Protein AF-A0A1Q9BQ31-F1 (afdb_monomer_lite)

Radius of gyration: 20.77 Å; chains: 1; bounding box: 35×47×61 Å

Organism: Symbiodinium microadriaticum (NCBI:txid2951)

Sequence (133 aa):
MLRYFNQKKRRGPAASDSLRAIWDSEGGCEKVRKLLKDHGTFKDVEVSLKKKTIDSETNALAGEYVNEATLINIHGWDEDMIKFSKERARAAGMLRKSEEHGKDEWRAILSESFLKKNEKIQEKEQQASEVLE

Structure (mmCIF, N/CA/C/O backbone):
data_AF-A0A1Q9BQ31-F1
#
_entry.id   AF-A0A1Q9BQ31-F1
#
loop_
_atom_site.group_PDB
_atom_site.id
_atom_site.type_symbol
_atom_site.label_atom_id
_atom_site.label_alt_id
_atom_site.label_comp_id
_atom_site.label_asym_id
_atom_site.label_entity_id
_atom_site.label_seq_id
_atom_site.pdbx_PDB_ins_code
_atom_site.Cartn_x
_atom_site.Cartn_y
_atom_site.Cartn_z
_atom_site.occupancy
_atom_site.B_iso_or_equiv
_atom_site.auth_seq_id
_atom_site.auth_comp_id
_atom_site.auth_asym_id
_atom_site.auth_atom_id
_atom_site.pdbx_PDB_model_num
ATOM 1 N N . MET A 1 1 ? -17.145 2.507 34.349 1.00 37.88 1 MET A N 1
ATOM 2 C CA . MET A 1 1 ? -16.033 1.900 35.118 1.00 37.88 1 MET A CA 1
ATOM 3 C C . MET A 1 1 ? -15.085 1.222 34.127 1.00 37.88 1 MET A C 1
ATOM 5 O O . MET A 1 1 ? -15.498 0.279 33.461 1.00 37.88 1 MET A O 1
ATOM 9 N N . LEU A 1 2 ? -13.880 1.775 33.932 1.00 39.16 2 LEU A N 1
ATOM 10 C CA . LEU A 1 2 ? -12.903 1.323 32.932 1.00 39.16 2 LEU A CA 1
ATOM 11 C C . LEU A 1 2 ? -12.443 -0.119 33.215 1.00 39.16 2 LEU A C 1
ATOM 13 O O . LEU A 1 2 ? -11.611 -0.343 34.089 1.00 39.16 2 LEU A O 1
ATOM 17 N N . ARG A 1 3 ? -12.925 -1.096 32.437 1.00 46.53 3 ARG A N 1
ATOM 18 C CA . ARG A 1 3 ? -12.458 -2.499 32.495 1.00 46.53 3 ARG A CA 1
ATOM 19 C C . ARG A 1 3 ? -11.006 -2.703 32.031 1.00 46.53 3 ARG A C 1
ATOM 21 O O . ARG A 1 3 ? -10.482 -3.800 32.175 1.00 46.53 3 ARG A O 1
ATOM 28 N N . TYR A 1 4 ? -10.352 -1.673 31.493 1.00 47.84 4 TYR A N 1
ATOM 29 C CA . TYR A 1 4 ? -9.116 -1.834 30.717 1.00 47.84 4 TYR A CA 1
ATOM 30 C C . TYR A 1 4 ? -7.840 -1.322 31.392 1.00 47.84 4 TYR A C 1
ATOM 32 O O . TYR A 1 4 ? -6.753 -1.598 30.897 1.00 47.84 4 TYR A O 1
ATOM 40 N N . PHE A 1 5 ? -7.942 -0.644 32.539 1.00 43.34 5 PHE A N 1
ATOM 41 C CA . PHE A 1 5 ? -6.779 -0.188 33.302 1.00 43.34 5 PHE A CA 1
ATOM 42 C C . PHE A 1 5 ? -6.835 -0.733 34.725 1.00 43.34 5 PHE A C 1
ATOM 44 O O . PHE A 1 5 ? -7.331 -0.094 35.648 1.00 43.34 5 PHE A O 1
ATOM 51 N N . ASN A 1 6 ? -6.309 -1.940 34.915 1.00 42.75 6 ASN A N 1
ATOM 52 C CA . ASN A 1 6 ? -6.057 -2.454 36.253 1.00 42.75 6 ASN A CA 1
ATOM 53 C C . ASN A 1 6 ? -4.655 -1.994 36.682 1.00 42.75 6 ASN A C 1
ATOM 55 O O . ASN A 1 6 ? -3.676 -2.716 36.517 1.00 42.75 6 ASN A O 1
ATOM 59 N N . GLN A 1 7 ? -4.562 -0.766 37.207 1.00 46.34 7 GLN A N 1
ATOM 60 C CA . GLN A 1 7 ? -3.306 -0.118 37.630 1.00 46.34 7 GLN A CA 1
ATOM 61 C C . GLN A 1 7 ? -2.487 -0.939 38.650 1.00 46.34 7 GLN A C 1
ATOM 63 O O . GLN A 1 7 ? -1.307 -0.674 38.852 1.00 46.34 7 GLN A O 1
ATOM 68 N N . LYS A 1 8 ? -3.085 -1.961 39.281 1.00 43.41 8 LYS A N 1
ATOM 69 C CA . LYS A 1 8 ? -2.440 -2.809 40.295 1.00 43.41 8 LYS A CA 1
ATOM 70 C C . LYS A 1 8 ? -1.618 -3.976 39.741 1.00 43.41 8 LYS A C 1
ATOM 72 O O . LYS A 1 8 ? -0.995 -4.690 40.521 1.00 43.41 8 LYS A O 1
ATOM 77 N N . LYS A 1 9 ? -1.589 -4.209 38.427 1.00 42.28 9 LYS A N 1
ATOM 78 C CA . LYS A 1 9 ? -0.746 -5.255 37.830 1.00 42.28 9 LYS A CA 1
ATOM 79 C C . LYS A 1 9 ? 0.144 -4.617 36.771 1.00 42.28 9 LYS A C 1
ATOM 81 O O . LYS A 1 9 ? -0.358 -3.943 35.883 1.00 42.28 9 LYS A O 1
ATOM 86 N N . ARG A 1 10 ? 1.455 -4.888 36.823 1.00 44.38 10 ARG A N 1
ATOM 87 C CA . ARG A 1 10 ? 2.437 -4.660 35.738 1.00 44.38 10 ARG A CA 1
ATOM 88 C C . ARG A 1 10 ? 2.129 -5.522 34.497 1.00 44.38 10 ARG A C 1
ATOM 90 O O . ARG A 1 10 ? 2.996 -6.185 33.946 1.00 44.38 10 ARG A O 1
ATOM 97 N N . ARG A 1 11 ? 0.861 -5.632 34.126 1.00 46.75 11 ARG A N 1
ATOM 98 C CA . ARG A 1 11 ? 0.369 -6.388 32.986 1.00 46.75 11 ARG A CA 1
ATOM 99 C C . ARG A 1 11 ? -0.389 -5.360 32.169 1.00 46.75 11 ARG A C 1
ATOM 101 O O . ARG A 1 11 ? -1.318 -4.758 32.699 1.00 46.75 11 ARG A O 1
ATOM 108 N N . GLY A 1 12 ? 0.093 -5.108 30.952 1.00 49.38 12 GLY A N 1
ATOM 109 C CA . GLY A 1 12 ? -0.449 -4.111 30.028 1.00 49.38 12 GLY A CA 1
ATOM 110 C C . GLY A 1 12 ? -1.964 -4.238 29.814 1.00 49.38 12 GLY A C 1
ATOM 111 O O . GLY A 1 12 ? -2.573 -5.189 30.320 1.00 49.38 12 GLY A O 1
ATOM 112 N N . PRO A 1 13 ? -2.576 -3.289 29.084 1.00 52.00 13 PRO A N 1
ATOM 113 C CA . PRO A 1 13 ? -4.026 -3.221 28.910 1.00 52.00 13 PRO A CA 1
ATOM 114 C C . PRO A 1 13 ? -4.606 -4.585 28.519 1.00 52.00 13 PRO A C 1
ATOM 116 O O . PRO A 1 13 ? -3.946 -5.378 27.845 1.00 52.00 13 PRO A O 1
ATOM 119 N N . ALA A 1 14 ? -5.831 -4.872 28.972 1.00 54.50 14 ALA A N 1
ATOM 120 C CA . ALA A 1 14 ? -6.581 -6.065 28.575 1.00 54.50 14 ALA A CA 1
ATOM 121 C C . ALA A 1 14 ? -6.977 -5.941 27.095 1.00 54.50 14 ALA A C 1
ATOM 123 O O . ALA A 1 14 ? -8.115 -5.619 26.768 1.00 54.50 14 ALA A O 1
ATOM 124 N N . ALA A 1 15 ? -5.993 -6.095 26.222 1.00 58.69 15 ALA A N 1
ATOM 125 C CA . ALA A 1 15 ? -6.079 -5.906 24.791 1.00 58.69 15 ALA A CA 1
ATOM 126 C C . ALA A 1 15 ? -5.742 -7.216 24.077 1.00 58.69 15 ALA A C 1
ATOM 128 O O . ALA A 1 15 ? -5.074 -8.084 24.644 1.00 58.69 15 ALA A O 1
ATOM 129 N N . SER A 1 16 ? -6.223 -7.344 22.844 1.00 63.53 16 SER A N 1
ATOM 130 C CA . SER A 1 16 ? -5.889 -8.438 21.931 1.00 63.53 16 SER A CA 1
ATOM 131 C C . SER A 1 16 ? -4.377 -8.622 21.767 1.00 63.53 16 SER A C 1
ATOM 133 O O . SER A 1 16 ? -3.602 -7.665 21.862 1.00 63.53 16 SER A O 1
ATOM 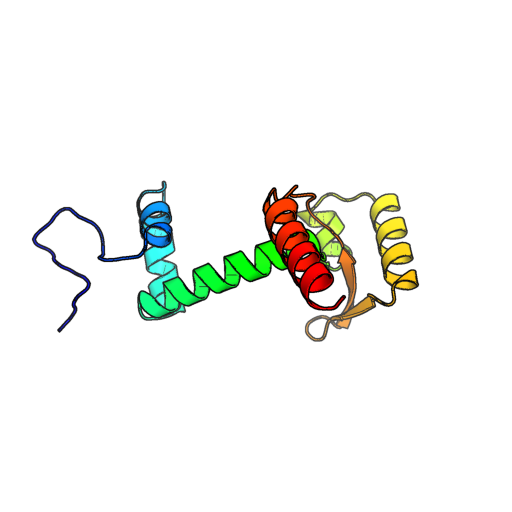135 N N . ASP A 1 17 ? -3.960 -9.854 21.460 1.00 66.81 17 ASP A N 1
ATOM 136 C CA . ASP A 1 17 ? -2.548 -10.223 21.291 1.00 66.81 17 ASP A CA 1
ATOM 137 C C . ASP A 1 17 ? -1.827 -9.340 20.259 1.00 66.81 17 ASP A C 1
ATOM 139 O O . ASP A 1 17 ? -0.667 -8.985 20.447 1.00 66.81 17 ASP A O 1
ATOM 143 N N . SER A 1 18 ? -2.538 -8.882 19.225 1.00 67.00 18 SER A N 1
ATOM 144 C CA . SER A 1 18 ? -2.034 -7.940 18.220 1.00 67.00 18 SER A CA 1
ATOM 145 C C . SER A 1 18 ? -1.684 -6.562 18.790 1.00 67.00 18 SER A C 1
ATOM 147 O O . SER A 1 18 ? -0.651 -5.994 18.445 1.00 67.00 18 SER A O 1
ATOM 149 N N . LEU A 1 19 ? -2.516 -6.007 19.676 1.00 67.94 19 LEU A N 1
ATOM 150 C CA . LEU A 1 19 ? -2.255 -4.692 20.269 1.00 67.94 19 LEU A CA 1
ATOM 151 C C . LEU A 1 19 ? -1.181 -4.780 21.357 1.00 67.94 19 LEU A C 1
ATOM 153 O O . LEU A 1 19 ? -0.411 -3.839 21.546 1.00 67.94 19 LEU A O 1
ATOM 157 N N . ARG A 1 20 ? -1.097 -5.930 22.034 1.00 70.25 20 ARG A N 1
ATOM 158 C CA . ARG A 1 20 ? -0.023 -6.235 22.978 1.00 70.25 20 ARG A CA 1
ATOM 159 C C . ARG A 1 20 ? 1.326 -6.387 22.272 1.00 70.25 20 ARG A C 1
ATOM 161 O O . ARG A 1 20 ? 2.284 -5.772 22.715 1.00 70.25 20 ARG A O 1
ATOM 168 N N . ALA A 1 21 ? 1.380 -7.083 21.136 1.00 71.94 21 ALA A N 1
ATOM 169 C CA . ALA A 1 21 ? 2.593 -7.178 20.321 1.00 71.94 21 ALA A CA 1
ATOM 170 C C . ALA A 1 21 ? 3.107 -5.796 19.882 1.00 71.94 21 ALA A C 1
ATOM 172 O O . ALA A 1 21 ? 4.306 -5.533 19.924 1.00 71.94 21 ALA A O 1
ATOM 173 N N . ILE A 1 22 ? 2.198 -4.882 19.521 1.00 72.75 22 ILE A N 1
ATOM 174 C CA . ILE A 1 22 ? 2.573 -3.498 19.212 1.00 72.75 22 ILE A CA 1
ATOM 175 C C . ILE A 1 22 ? 3.049 -2.783 20.475 1.00 72.75 22 ILE A C 1
ATOM 177 O O . ILE A 1 22 ? 4.067 -2.109 20.417 1.00 72.75 22 ILE A O 1
ATOM 181 N N . TRP A 1 23 ? 2.358 -2.920 21.608 1.00 72.25 23 TRP A N 1
ATOM 182 C CA . TRP A 1 23 ? 2.730 -2.266 22.867 1.00 72.25 23 TRP A CA 1
ATOM 183 C C . TRP A 1 23 ? 4.123 -2.668 23.364 1.00 72.25 23 TRP A C 1
ATOM 185 O O . TRP A 1 23 ? 4.875 -1.802 23.813 1.00 72.25 23 TRP A O 1
ATOM 195 N N . ASP A 1 24 ? 4.446 -3.957 23.258 1.00 71.19 24 ASP A N 1
ATOM 196 C CA . ASP A 1 24 ? 5.711 -4.547 23.703 1.00 71.19 24 ASP A CA 1
ATOM 197 C C . ASP A 1 24 ? 6.874 -4.279 22.726 1.00 71.19 24 ASP A C 1
ATOM 199 O O . ASP A 1 24 ? 8.030 -4.534 23.062 1.00 71.19 24 ASP A O 1
ATOM 203 N N . SER A 1 25 ? 6.596 -3.738 21.532 1.00 77.38 25 SER A N 1
ATOM 204 C CA . SER A 1 25 ? 7.629 -3.322 20.577 1.00 77.38 25 SER A CA 1
ATOM 205 C C . SER A 1 25 ? 8.326 -2.021 20.994 1.00 77.38 25 SER A C 1
ATOM 207 O O . SER A 1 25 ? 7.775 -1.193 21.727 1.00 77.38 25 SER A O 1
ATOM 209 N N . GLU A 1 26 ? 9.541 -1.800 20.495 1.00 70.12 26 GLU A N 1
ATOM 210 C CA . GLU A 1 26 ? 10.293 -0.572 20.754 1.00 70.12 26 GLU A CA 1
ATOM 211 C C . GLU A 1 26 ? 9.555 0.658 20.178 1.00 70.12 26 GLU A C 1
ATOM 213 O O . GLU A 1 26 ? 9.171 0.699 19.006 1.00 70.12 26 GLU A O 1
ATOM 218 N N . GLY A 1 27 ? 9.252 1.645 21.031 1.00 74.56 27 GLY A N 1
ATOM 219 C CA . GLY A 1 27 ? 8.387 2.790 20.686 1.00 74.56 27 GLY A CA 1
ATOM 220 C C . GLY A 1 27 ? 6.887 2.455 20.558 1.00 74.56 27 GLY A C 1
ATOM 221 O O . GLY A 1 27 ? 6.064 3.315 20.231 1.00 74.56 27 GLY A O 1
ATOM 222 N N . GLY A 1 28 ? 6.502 1.213 20.846 1.00 73.62 28 GLY A N 1
ATOM 223 C CA . GLY A 1 28 ? 5.149 0.677 20.735 1.00 73.62 28 GLY A CA 1
ATOM 224 C C . GLY A 1 28 ? 4.103 1.382 21.592 1.00 73.62 28 GLY A C 1
ATOM 225 O O . GLY A 1 28 ? 3.012 1.718 21.127 1.00 73.62 28 GLY A O 1
ATOM 226 N N . CYS A 1 29 ? 4.463 1.684 22.840 1.00 71.31 29 CYS A N 1
ATOM 227 C CA . CYS A 1 29 ? 3.609 2.404 23.787 1.00 71.31 29 CYS A CA 1
ATOM 228 C C . CYS A 1 29 ? 3.162 3.777 23.254 1.00 71.31 29 CYS A C 1
ATOM 230 O O . CYS A 1 29 ? 2.027 4.205 23.473 1.00 71.31 29 CYS A O 1
ATOM 232 N N . GLU A 1 30 ? 4.048 4.477 22.547 1.00 74.69 30 GLU A N 1
ATOM 233 C CA . GLU A 1 30 ? 3.789 5.816 22.020 1.00 74.69 30 GLU A CA 1
ATOM 234 C C . GLU A 1 30 ? 2.912 5.764 20.765 1.00 74.69 30 GLU A C 1
ATOM 236 O O . GLU A 1 30 ? 1.963 6.540 20.635 1.00 74.69 30 GLU A O 1
ATOM 241 N N . LYS A 1 31 ? 3.129 4.751 19.914 1.00 73.38 31 LYS A N 1
ATOM 242 C CA . LYS A 1 31 ? 2.245 4.430 18.783 1.00 73.38 31 LYS A CA 1
ATOM 243 C C . LYS A 1 31 ? 0.824 4.108 19.247 1.00 73.38 31 LYS A C 1
ATOM 245 O O . LYS A 1 31 ? -0.130 4.659 18.703 1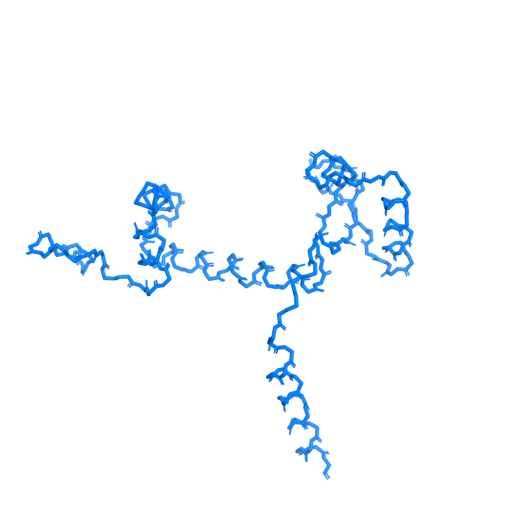.00 73.38 31 LYS A O 1
ATOM 250 N N . VAL A 1 32 ? 0.665 3.281 20.283 1.00 73.00 32 VAL A N 1
ATOM 251 C CA . VAL A 1 32 ? -0.661 2.950 20.838 1.00 73.00 32 VAL A CA 1
ATOM 252 C C . VAL A 1 32 ? -1.326 4.182 21.453 1.00 73.00 32 VAL A C 1
ATOM 254 O O . VAL A 1 32 ? -2.515 4.400 21.241 1.00 73.00 32 VAL A O 1
ATOM 257 N N . ARG A 1 33 ? -0.575 5.041 22.156 1.00 73.38 33 ARG A N 1
ATOM 258 C CA . ARG A 1 33 ? -1.109 6.316 22.669 1.00 73.38 33 ARG A CA 1
ATOM 259 C C . ARG A 1 33 ? -1.598 7.237 21.555 1.00 73.38 33 ARG A C 1
ATOM 261 O O . ARG A 1 33 ? -2.640 7.861 21.727 1.00 73.38 33 ARG A O 1
ATOM 268 N N . LYS A 1 34 ? -0.870 7.330 20.441 1.00 76.69 34 LYS A N 1
ATOM 269 C CA . LYS A 1 34 ? -1.292 8.122 19.280 1.00 76.69 34 LYS A CA 1
ATOM 270 C C . LYS A 1 34 ? -2.571 7.551 18.663 1.00 76.69 34 LYS A C 1
ATOM 272 O O . LYS A 1 34 ? -3.543 8.275 18.515 1.00 76.69 34 LYS A O 1
ATOM 277 N N . LEU A 1 35 ? -2.621 6.237 18.447 1.00 71.50 35 LEU A N 1
ATOM 278 C CA . LEU A 1 35 ? -3.811 5.562 17.918 1.00 71.50 35 LEU A CA 1
ATOM 279 C C . LEU A 1 35 ? -5.049 5.738 18.809 1.00 71.50 35 LEU A C 1
ATOM 281 O O . LEU A 1 35 ? -6.147 5.906 18.293 1.00 71.50 35 LEU A O 1
ATOM 285 N N . LEU A 1 36 ? -4.888 5.736 20.134 1.00 74.25 36 LEU A N 1
ATOM 286 C CA . LEU A 1 36 ? -5.988 6.005 21.068 1.00 74.25 36 LEU A CA 1
ATOM 287 C C . LEU A 1 36 ? -6.465 7.461 21.018 1.00 74.25 36 LEU A C 1
ATOM 289 O O . LEU A 1 36 ? -7.647 7.717 21.217 1.00 74.25 36 LEU A O 1
ATOM 293 N N . LYS A 1 37 ? -5.570 8.420 20.750 1.00 75.25 37 LYS A N 1
ATOM 294 C CA . LYS A 1 37 ? -5.971 9.817 20.528 1.00 75.25 37 LYS A CA 1
ATOM 295 C C . LYS A 1 37 ? -6.759 9.967 19.228 1.00 75.25 37 LYS A C 1
ATOM 297 O O . LYS A 1 37 ? -7.765 10.665 19.225 1.00 75.25 37 LYS A O 1
ATOM 302 N N . ASP A 1 38 ? -6.319 9.291 18.170 1.00 73.50 38 ASP A N 1
ATOM 303 C CA . ASP A 1 38 ? -6.892 9.433 16.829 1.00 73.50 38 ASP A CA 1
ATOM 304 C C . ASP A 1 38 ? -8.219 8.666 16.671 1.00 73.50 38 ASP A C 1
ATOM 306 O O . ASP A 1 38 ? -9.131 9.131 15.993 1.00 73.50 38 ASP A O 1
ATOM 310 N N . HIS A 1 39 ? -8.345 7.495 17.305 1.00 69.75 39 HIS A N 1
ATOM 311 C CA . HIS A 1 39 ? -9.475 6.579 17.100 1.00 69.75 39 HIS A CA 1
ATOM 312 C C . HIS A 1 39 ? -10.331 6.334 18.351 1.00 69.75 39 HIS A C 1
ATOM 314 O O . HIS A 1 39 ? -11.336 5.635 18.270 1.00 69.75 39 HIS A O 1
ATOM 320 N N . GLY A 1 40 ? -9.980 6.910 19.503 1.00 73.69 40 GLY A N 1
ATOM 321 C CA . GLY A 1 40 ? -10.788 6.823 20.718 1.00 73.69 40 GLY A CA 1
ATOM 322 C C . GLY A 1 40 ? -10.512 5.567 21.545 1.00 73.69 40 GLY A C 1
ATOM 323 O O . GLY A 1 40 ? -9.481 5.459 22.212 1.00 73.69 40 GLY A O 1
ATOM 324 N N . THR A 1 41 ? -11.467 4.635 21.613 1.00 75.94 41 THR A N 1
ATOM 325 C CA . THR A 1 41 ? -11.361 3.510 22.554 1.00 75.94 41 THR A CA 1
ATOM 326 C C . THR A 1 41 ? -10.434 2.408 22.036 1.00 75.94 41 THR A C 1
ATOM 328 O O . THR A 1 41 ? -10.213 2.257 20.838 1.00 75.94 41 THR A O 1
ATOM 331 N N . PHE A 1 42 ? -9.914 1.565 22.935 1.00 69.25 42 PHE A N 1
ATOM 332 C CA . PHE A 1 42 ? -9.093 0.408 22.545 1.00 69.25 42 PHE A CA 1
ATOM 333 C C . PHE A 1 42 ? -9.801 -0.518 21.546 1.00 69.25 42 PHE A C 1
ATOM 335 O O . PHE A 1 42 ? -9.150 -1.065 20.663 1.00 69.25 42 PHE A O 1
ATOM 342 N N . LYS A 1 43 ? -11.130 -0.655 21.646 1.00 70.75 43 LYS A N 1
ATOM 343 C CA . LYS A 1 43 ? -11.927 -1.442 20.698 1.00 70.75 43 LYS A CA 1
ATOM 344 C C . LYS A 1 43 ? -11.862 -0.848 19.288 1.00 70.75 43 LYS A C 1
ATOM 346 O O . LYS A 1 43 ? -11.739 -1.589 18.318 1.00 70.75 43 LYS A O 1
ATOM 351 N N . ASP A 1 44 ? -11.898 0.474 19.180 1.00 70.25 44 ASP A N 1
ATOM 352 C CA . ASP A 1 44 ? -11.838 1.184 17.900 1.00 70.25 44 ASP A CA 1
ATOM 353 C C . ASP A 1 44 ? -10.442 1.093 17.279 1.00 70.25 44 ASP A C 1
ATOM 355 O O . ASP A 1 44 ? -10.303 0.894 16.070 1.00 70.25 44 ASP A O 1
ATOM 359 N N . VAL A 1 45 ? -9.399 1.141 18.113 1.00 73.00 45 VAL A N 1
ATOM 360 C CA . VAL A 1 45 ? -8.020 0.890 17.679 1.00 73.00 45 VAL A CA 1
ATOM 361 C C . VAL A 1 45 ? -7.862 -0.541 17.166 1.00 73.00 45 VAL A C 1
ATOM 363 O O . VAL A 1 45 ? -7.271 -0.742 16.110 1.00 73.00 45 VAL A O 1
ATOM 366 N N . GLU A 1 46 ? -8.423 -1.540 17.850 1.00 73.94 46 GLU A N 1
ATOM 367 C CA . GLU A 1 46 ? -8.381 -2.936 17.393 1.00 73.94 46 GLU A CA 1
ATOM 368 C C . GLU A 1 46 ? -9.112 -3.145 16.067 1.00 73.94 46 GLU A C 1
ATOM 370 O O . GLU A 1 46 ? -8.597 -3.828 15.181 1.00 73.94 46 GLU A O 1
ATOM 375 N N . VAL A 1 47 ? -10.294 -2.545 15.900 1.00 74.31 47 VAL A N 1
ATOM 376 C CA . VAL A 1 47 ? -11.026 -2.582 14.626 1.00 74.31 47 VAL A CA 1
ATOM 377 C C . VAL A 1 47 ? -10.210 -1.909 13.524 1.00 74.31 47 VAL A C 1
ATOM 379 O O . VAL A 1 47 ? -10.109 -2.450 12.426 1.00 74.31 47 VAL A O 1
ATOM 382 N N . SER A 1 48 ? -9.587 -0.769 13.817 1.00 70.94 48 SER A N 1
ATOM 383 C CA . SER A 1 48 ? -8.764 -0.031 12.853 1.00 70.94 48 SER A CA 1
ATOM 384 C C . SER A 1 48 ? -7.506 -0.801 12.458 1.00 70.94 48 SER A C 1
ATOM 386 O O . SER A 1 48 ? -7.153 -0.831 11.283 1.00 70.94 48 SER A O 1
ATOM 388 N N . LEU A 1 49 ? -6.851 -1.470 13.410 1.00 73.75 49 LEU A N 1
ATOM 389 C CA . LEU A 1 49 ? -5.710 -2.342 13.135 1.00 73.75 49 LEU A CA 1
ATOM 390 C C . LEU A 1 49 ? -6.122 -3.527 12.264 1.00 73.75 49 LEU A C 1
ATOM 392 O O . LEU A 1 49 ? -5.473 -3.777 11.257 1.00 73.75 49 LEU A O 1
ATOM 396 N N . LYS A 1 50 ? -7.231 -4.202 12.594 1.00 74.62 50 LYS A N 1
ATOM 397 C CA . LYS A 1 50 ? -7.754 -5.309 11.781 1.00 74.62 50 LYS A CA 1
ATOM 398 C C . LYS A 1 50 ? -8.083 -4.873 10.358 1.00 74.62 50 LYS A C 1
ATOM 400 O O . LYS A 1 50 ? -7.715 -5.579 9.427 1.00 74.62 50 LYS A O 1
ATOM 405 N N . LYS A 1 51 ? -8.738 -3.718 10.191 1.00 75.88 51 LYS A N 1
ATOM 406 C CA . LYS A 1 51 ? -9.014 -3.140 8.869 1.00 75.88 51 LYS A CA 1
ATOM 407 C C . LYS A 1 51 ? -7.722 -2.894 8.101 1.00 75.88 51 LYS A C 1
ATOM 409 O O . LYS A 1 51 ? -7.573 -3.442 7.025 1.00 75.88 51 LYS A O 1
ATOM 414 N N . LYS A 1 52 ? -6.743 -2.209 8.702 1.00 71.75 52 LYS A N 1
ATOM 415 C CA . LYS A 1 52 ? -5.435 -1.976 8.069 1.00 71.75 52 LYS A CA 1
ATOM 416 C C . LYS A 1 52 ? -4.727 -3.267 7.663 1.00 71.75 52 LYS A C 1
ATOM 418 O O . LYS A 1 52 ? -4.104 -3.296 6.612 1.00 71.75 52 LYS A O 1
ATOM 423 N N . THR A 1 53 ? -4.806 -4.325 8.472 1.00 72.25 53 THR A N 1
ATOM 424 C CA . THR A 1 53 ? -4.225 -5.626 8.112 1.00 72.25 53 THR A CA 1
ATOM 425 C C . THR A 1 53 ? -4.949 -6.253 6.924 1.00 72.25 53 THR A C 1
ATOM 427 O O . THR A 1 53 ? -4.287 -6.709 6.003 1.00 72.25 53 THR A O 1
ATOM 430 N N . ILE A 1 54 ? -6.286 -6.246 6.918 1.00 71.31 54 ILE A N 1
ATOM 431 C CA . ILE A 1 54 ? -7.083 -6.766 5.797 1.00 71.31 54 ILE A CA 1
ATOM 432 C C . ILE A 1 54 ? -6.803 -5.962 4.528 1.00 71.31 54 ILE A C 1
ATOM 434 O O . ILE A 1 54 ? -6.499 -6.559 3.503 1.00 71.31 54 ILE A O 1
ATOM 438 N N . ASP A 1 55 ? -6.838 -4.633 4.620 1.00 67.81 55 ASP A N 1
ATOM 439 C CA . ASP A 1 55 ? -6.591 -3.728 3.500 1.00 67.81 55 ASP A CA 1
ATOM 440 C C . ASP A 1 55 ? -5.181 -3.955 2.939 1.00 67.81 55 ASP A C 1
ATOM 442 O O . ASP A 1 55 ? -5.020 -4.120 1.735 1.00 67.81 55 ASP A O 1
ATOM 446 N N . SER A 1 56 ? -4.173 -4.081 3.811 1.00 66.12 56 SER A N 1
ATOM 447 C CA . SER A 1 56 ? -2.797 -4.411 3.426 1.00 66.12 56 SER A CA 1
ATOM 448 C C . SER A 1 56 ? -2.679 -5.785 2.759 1.00 66.12 56 SER A C 1
ATOM 450 O O . SER A 1 56 ? -1.940 -5.909 1.786 1.00 66.12 56 SER A O 1
ATOM 452 N N . GLU A 1 57 ? -3.398 -6.807 3.237 1.00 65.88 57 GLU A N 1
ATOM 453 C CA . GLU A 1 57 ? -3.432 -8.133 2.603 1.00 65.88 57 GLU A CA 1
ATOM 454 C C . GLU A 1 57 ? -4.098 -8.069 1.218 1.00 65.88 57 GLU A C 1
ATOM 456 O O . GLU A 1 57 ? -3.565 -8.602 0.245 1.00 65.88 57 GLU A O 1
ATOM 461 N N . THR A 1 58 ? -5.238 -7.382 1.095 1.00 66.00 58 THR A N 1
ATOM 462 C CA . THR A 1 58 ? -5.927 -7.217 -0.194 1.00 66.00 58 THR A CA 1
ATOM 463 C C . THR A 1 58 ? -5.118 -6.387 -1.182 1.00 66.00 58 THR A C 1
ATOM 465 O O . THR A 1 58 ? -5.083 -6.708 -2.368 1.00 66.00 58 THR A O 1
ATOM 468 N N . ASN A 1 59 ? -4.434 -5.352 -0.704 1.00 65.25 59 ASN A N 1
ATOM 469 C CA . ASN A 1 59 ? -3.577 -4.491 -1.505 1.00 65.25 59 ASN A CA 1
ATOM 470 C C . ASN A 1 59 ? -2.318 -5.217 -1.973 1.00 65.25 59 ASN A C 1
ATOM 472 O O . ASN A 1 59 ? -1.892 -5.025 -3.108 1.00 65.25 59 ASN A O 1
ATOM 476 N N . ALA A 1 60 ? -1.755 -6.098 -1.146 1.00 64.25 60 ALA A N 1
ATOM 477 C CA . ALA A 1 60 ? -0.635 -6.932 -1.556 1.00 64.25 60 ALA A CA 1
ATOM 478 C C . ALA A 1 60 ? -1.010 -7.892 -2.697 1.00 64.25 60 ALA A C 1
ATOM 480 O O . ALA A 1 60 ? -0.201 -8.123 -3.591 1.00 64.25 60 ALA A O 1
ATOM 481 N N . LEU A 1 61 ? -2.236 -8.428 -2.686 1.00 65.56 61 LEU A N 1
ATOM 482 C CA . LEU A 1 61 ? -2.708 -9.369 -3.707 1.00 65.56 61 LEU A CA 1
ATOM 483 C C . LEU A 1 61 ? -3.166 -8.674 -4.992 1.00 65.56 61 LEU A C 1
ATOM 485 O O . LEU A 1 61 ? -2.833 -9.107 -6.091 1.00 65.56 61 LEU A O 1
ATOM 489 N N . ALA A 1 62 ? -3.957 -7.612 -4.861 1.00 68.25 62 ALA A N 1
ATOM 490 C CA . ALA A 1 62 ? -4.604 -6.965 -5.997 1.00 68.25 62 ALA A CA 1
ATOM 491 C C . ALA A 1 62 ? -3.856 -5.713 -6.494 1.00 68.25 62 ALA A C 1
ATOM 493 O O . ALA A 1 62 ? -4.202 -5.174 -7.544 1.00 68.25 62 ALA A O 1
ATOM 494 N N . GLY A 1 63 ? -2.840 -5.248 -5.766 1.00 74.00 63 GLY A N 1
ATOM 495 C CA . GLY A 1 63 ? -2.119 -4.005 -6.024 1.00 74.00 63 GLY A CA 1
ATOM 496 C C . GLY A 1 63 ? -2.822 -2.769 -5.456 1.00 74.00 63 GLY A C 1
ATOM 497 O O . GLY A 1 63 ? -4.025 -2.783 -5.168 1.00 74.00 63 GLY A O 1
ATOM 498 N N . GLU A 1 64 ? -2.067 -1.681 -5.334 1.00 81.31 64 GLU A N 1
ATOM 499 C CA . GLU A 1 64 ? -2.526 -0.379 -4.843 1.00 81.31 64 GLU A CA 1
ATOM 500 C C . GLU A 1 64 ? -2.639 0.624 -5.986 1.00 81.31 64 GLU A C 1
ATOM 502 O O . GLU A 1 64 ? -1.879 0.566 -6.953 1.00 81.31 64 GLU A O 1
ATOM 507 N N . TYR A 1 65 ? -3.592 1.552 -5.879 1.00 86.00 65 TYR A N 1
ATOM 508 C CA . TYR A 1 65 ? -3.639 2.694 -6.784 1.00 86.00 65 TYR A CA 1
ATOM 509 C C . TYR A 1 65 ? -2.549 3.678 -6.401 1.00 86.00 65 TYR A C 1
ATOM 511 O O . TYR A 1 65 ? -2.584 4.279 -5.329 1.00 86.00 65 TYR A O 1
ATOM 519 N N . VAL A 1 66 ? -1.593 3.834 -7.302 1.00 87.12 66 VAL A N 1
ATOM 520 C CA . VAL A 1 66 ? -0.443 4.707 -7.120 1.00 87.12 66 VAL A CA 1
ATOM 521 C C . VAL A 1 66 ? -0.300 5.629 -8.310 1.00 87.12 66 VAL A C 1
ATOM 523 O O . VAL A 1 66 ? -0.758 5.339 -9.417 1.00 87.12 66 VAL A O 1
ATOM 526 N N . ASN A 1 67 ? 0.346 6.760 -8.062 1.00 89.44 67 ASN A N 1
ATOM 527 C CA . ASN A 1 67 ? 0.743 7.685 -9.105 1.00 89.44 67 ASN A CA 1
ATOM 528 C C . ASN A 1 67 ? 2.239 7.529 -9.412 1.00 89.44 67 ASN A C 1
ATOM 530 O O . ASN A 1 67 ? 3.010 6.943 -8.650 1.00 89.44 67 ASN A O 1
ATOM 534 N N . GLU A 1 68 ? 2.643 8.114 -10.531 1.00 88.94 68 GLU A N 1
ATOM 535 C CA . GLU A 1 68 ? 4.020 8.089 -11.020 1.00 88.94 68 GLU A CA 1
ATOM 536 C C . GLU A 1 68 ? 5.028 8.643 -10.005 1.00 88.94 68 GLU A C 1
ATOM 538 O O . GLU A 1 68 ? 6.072 8.044 -9.764 1.00 88.94 68 GLU A O 1
ATOM 543 N N . ALA A 1 69 ? 4.684 9.745 -9.333 1.00 87.31 69 ALA A N 1
ATOM 544 C CA . ALA A 1 69 ? 5.564 10.369 -8.351 1.00 87.31 69 ALA A CA 1
ATOM 545 C C . ALA A 1 69 ? 5.801 9.469 -7.130 1.00 87.31 69 ALA A C 1
ATOM 547 O O . ALA A 1 69 ? 6.903 9.460 -6.590 1.00 87.31 69 ALA A O 1
ATOM 548 N N . THR A 1 70 ? 4.795 8.711 -6.697 1.00 86.88 70 THR A N 1
ATOM 549 C CA . THR A 1 70 ? 4.911 7.732 -5.613 1.00 86.88 70 THR A CA 1
ATOM 550 C C . THR A 1 70 ? 5.842 6.594 -6.025 1.00 86.88 70 THR A C 1
ATOM 552 O O . THR A 1 70 ? 6.735 6.228 -5.265 1.00 86.88 70 THR A O 1
ATOM 555 N N . LEU A 1 71 ? 5.687 6.069 -7.242 1.00 87.56 71 LEU A N 1
ATOM 556 C CA . LEU A 1 71 ? 6.528 4.982 -7.746 1.00 87.56 71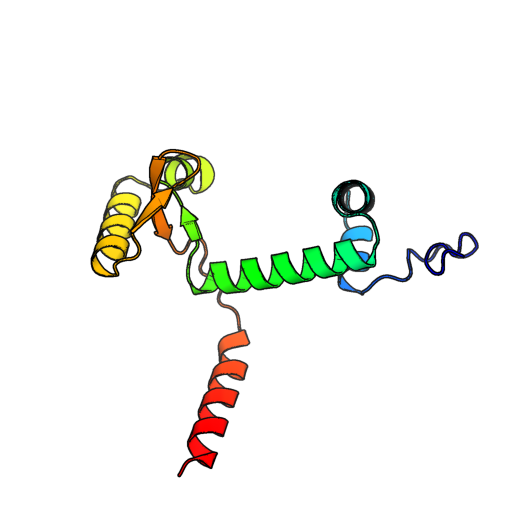 LEU A CA 1
ATOM 557 C C . LEU A 1 71 ? 8.002 5.392 -7.861 1.00 87.56 71 LEU A C 1
ATOM 559 O O . LEU A 1 71 ? 8.869 4.644 -7.418 1.00 87.56 71 LEU A O 1
ATOM 563 N N . ILE A 1 72 ? 8.280 6.598 -8.359 1.00 89.81 72 ILE A N 1
ATOM 564 C CA . ILE A 1 72 ? 9.650 7.120 -8.471 1.00 89.81 72 ILE A CA 1
ATOM 565 C C . ILE A 1 72 ? 10.230 7.423 -7.085 1.00 89.81 72 ILE A C 1
ATOM 567 O O . ILE A 1 72 ? 11.279 6.907 -6.717 1.00 89.81 72 ILE A O 1
ATOM 571 N N . ASN A 1 73 ? 9.549 8.256 -6.291 1.00 87.62 73 ASN A N 1
ATOM 572 C CA . ASN A 1 73 ? 10.154 8.832 -5.085 1.00 87.62 73 ASN A CA 1
ATOM 573 C C . ASN A 1 73 ? 10.127 7.895 -3.873 1.00 87.62 73 ASN A C 1
ATOM 575 O O . ASN A 1 73 ? 10.969 8.032 -2.988 1.00 87.62 73 ASN A O 1
ATOM 579 N N . ILE A 1 74 ? 9.146 6.991 -3.792 1.00 85.62 74 ILE A N 1
ATOM 580 C CA . ILE A 1 74 ? 8.973 6.097 -2.637 1.00 85.62 74 ILE A CA 1
ATOM 581 C C . ILE A 1 74 ? 9.478 4.695 -2.956 1.00 85.62 74 ILE A C 1
ATOM 583 O O . ILE A 1 74 ? 10.170 4.098 -2.135 1.00 85.62 74 ILE A O 1
ATOM 587 N N . HIS A 1 75 ? 9.146 4.173 -4.138 1.00 82.44 75 HIS A N 1
ATOM 588 C CA . HIS A 1 75 ? 9.502 2.805 -4.520 1.00 82.44 75 HIS A CA 1
ATOM 589 C C . HIS A 1 75 ? 10.761 2.712 -5.383 1.00 82.44 75 HIS A C 1
ATOM 591 O O . HIS A 1 75 ? 11.245 1.603 -5.596 1.00 82.44 75 HIS A O 1
ATOM 597 N N . GLY A 1 76 ? 11.308 3.841 -5.848 1.00 86.25 76 GLY A N 1
ATOM 598 C CA . GLY A 1 76 ? 12.534 3.870 -6.644 1.00 86.25 76 GLY A CA 1
ATOM 599 C C . GLY A 1 76 ? 12.394 3.162 -7.989 1.00 86.25 76 GLY A C 1
ATOM 600 O O . GLY A 1 76 ? 13.340 2.522 -8.429 1.00 86.25 76 GLY A O 1
ATOM 601 N N . TRP A 1 77 ? 11.208 3.193 -8.599 1.00 89.06 77 TRP A N 1
ATOM 602 C CA . TRP A 1 77 ? 10.990 2.558 -9.896 1.00 89.06 77 TRP A CA 1
ATOM 603 C C . TRP A 1 77 ? 11.600 3.378 -11.028 1.00 89.06 77 TRP A C 1
ATOM 605 O O . TRP A 1 77 ? 11.421 4.596 -11.087 1.00 89.06 77 TRP A O 1
ATOM 615 N N . ASP A 1 78 ? 12.228 2.675 -11.966 1.00 90.88 78 ASP A N 1
ATOM 616 C CA . ASP A 1 78 ? 12.756 3.263 -13.192 1.00 90.88 78 ASP A CA 1
ATOM 617 C C . ASP A 1 78 ? 11.634 3.587 -14.193 1.00 90.88 78 ASP A C 1
ATOM 619 O O . ASP A 1 78 ? 10.541 3.004 -14.164 1.00 90.88 78 ASP A O 1
ATOM 623 N N . GLU A 1 79 ? 11.916 4.496 -15.130 1.00 90.81 79 GLU A N 1
ATOM 624 C CA . GLU A 1 79 ? 10.955 4.953 -16.147 1.00 90.81 79 GLU A CA 1
ATOM 625 C C . GLU A 1 79 ? 10.374 3.793 -16.974 1.00 90.81 79 GLU A C 1
ATOM 627 O O . GLU A 1 79 ? 9.168 3.754 -17.237 1.00 90.81 79 GLU A O 1
ATOM 632 N N . ASP A 1 80 ? 11.199 2.801 -17.319 1.00 91.31 80 ASP A N 1
ATOM 633 C CA . ASP A 1 80 ? 10.769 1.620 -18.073 1.00 91.31 80 ASP A CA 1
ATOM 634 C C . ASP A 1 80 ? 9.779 0.753 -17.280 1.00 91.31 80 ASP A C 1
ATOM 636 O O . ASP A 1 80 ? 8.776 0.282 -17.829 1.00 91.31 80 ASP A O 1
ATOM 640 N N . MET A 1 81 ? 10.003 0.584 -15.971 1.00 88.00 81 MET A N 1
ATOM 641 C CA . MET A 1 81 ? 9.101 -0.171 -15.093 1.00 88.00 81 MET A CA 1
ATOM 642 C C . MET A 1 81 ? 7.747 0.524 -14.962 1.00 88.00 81 MET A C 1
ATOM 644 O O . MET A 1 81 ? 6.695 -0.118 -15.030 1.00 88.00 81 MET A O 1
ATOM 648 N N . ILE A 1 82 ? 7.771 1.847 -14.805 1.00 90.50 82 ILE A N 1
ATOM 649 C CA . ILE A 1 82 ? 6.575 2.687 -14.725 1.00 90.50 82 ILE A CA 1
ATOM 650 C C . ILE A 1 82 ? 5.787 2.596 -16.025 1.00 90.50 82 ILE A C 1
ATOM 652 O O . ILE A 1 82 ? 4.577 2.361 -15.991 1.00 90.50 82 ILE A O 1
ATOM 656 N N . LYS A 1 83 ? 6.461 2.724 -17.171 1.00 90.75 83 LYS A N 1
ATOM 657 C CA . LYS A 1 83 ? 5.830 2.629 -18.487 1.00 90.75 83 LYS A CA 1
ATOM 658 C C . LYS A 1 83 ? 5.168 1.268 -18.686 1.00 90.75 83 LYS A C 1
ATOM 660 O O . LYS A 1 83 ? 3.981 1.215 -19.008 1.00 90.75 83 LYS A O 1
ATOM 665 N N . PHE A 1 84 ? 5.892 0.182 -18.415 1.00 89.12 84 PHE A N 1
ATOM 666 C CA . PHE A 1 84 ? 5.365 -1.177 -18.531 1.00 89.12 84 PHE A CA 1
ATOM 667 C C . PHE A 1 84 ? 4.172 -1.419 -17.594 1.00 89.12 84 PHE A C 1
ATOM 669 O O . PHE A 1 84 ? 3.138 -1.954 -17.999 1.00 89.12 84 PHE A O 1
ATOM 676 N N . SER A 1 85 ? 4.276 -0.972 -16.341 1.00 88.62 85 SER A N 1
ATOM 677 C CA . SER A 1 85 ? 3.200 -1.074 -15.353 1.00 88.62 85 SER A CA 1
ATOM 678 C C . SER A 1 85 ? 1.948 -0.305 -15.783 1.00 88.62 85 SER A C 1
ATOM 680 O O . SER A 1 85 ? 0.837 -0.836 -15.718 1.00 88.62 85 SER A O 1
ATOM 682 N N . LYS A 1 86 ? 2.123 0.918 -16.289 1.00 89.50 86 LYS A N 1
ATOM 683 C CA . LYS A 1 86 ? 1.032 1.775 -16.760 1.00 89.50 86 LYS A CA 1
ATOM 684 C C . LYS A 1 86 ? 0.357 1.203 -18.005 1.00 89.50 86 LYS A C 1
ATOM 686 O O . LYS A 1 86 ? -0.868 1.243 -18.102 1.00 89.50 86 LYS A O 1
ATOM 691 N N . GLU A 1 87 ? 1.121 0.637 -18.938 1.00 89.56 87 GLU A N 1
ATOM 692 C CA . GLU A 1 87 ? 0.585 -0.057 -20.116 1.00 89.56 87 GLU A CA 1
ATOM 693 C C . GLU A 1 87 ? -0.222 -1.297 -19.721 1.00 89.56 87 GLU A C 1
ATOM 695 O O . GLU A 1 87 ? -1.349 -1.477 -20.189 1.00 89.56 87 GLU A O 1
ATOM 700 N N . ARG A 1 88 ? 0.296 -2.105 -18.789 1.00 86.38 88 ARG A N 1
ATOM 701 C CA . ARG A 1 88 ? -0.417 -3.271 -18.257 1.00 86.38 88 ARG A CA 1
ATOM 702 C C . ARG A 1 88 ? -1.719 -2.870 -17.564 1.00 86.38 88 ARG A C 1
ATOM 704 O O . ARG A 1 88 ? -2.758 -3.479 -17.812 1.00 86.38 88 ARG A O 1
ATOM 711 N N . ALA A 1 89 ? -1.689 -1.827 -16.737 1.00 87.44 89 ALA A N 1
ATOM 712 C CA . ALA A 1 89 ? -2.884 -1.327 -16.070 1.00 87.4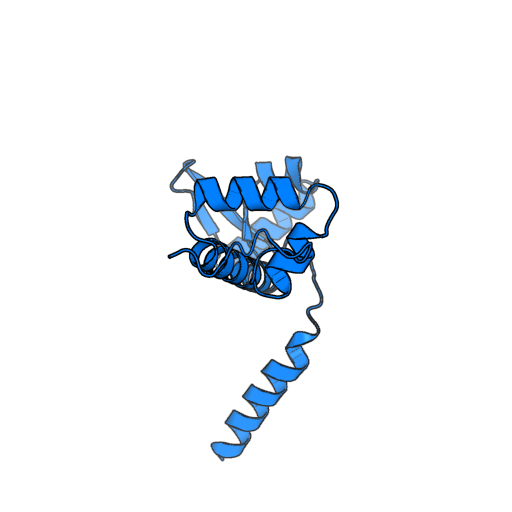4 89 ALA A CA 1
ATOM 713 C C . ALA A 1 89 ? -3.896 -0.727 -17.058 1.00 87.44 89 ALA A C 1
ATOM 715 O O . ALA A 1 89 ? -5.101 -0.903 -16.878 1.00 87.44 89 ALA A O 1
ATOM 716 N N . ARG A 1 90 ? -3.427 -0.082 -18.137 1.00 87.75 90 ARG A N 1
ATOM 717 C CA . ARG A 1 90 ? -4.285 0.392 -19.231 1.00 87.75 90 ARG A CA 1
ATOM 718 C C . ARG A 1 90 ? -5.004 -0.756 -19.924 1.00 87.75 90 ARG A C 1
ATOM 720 O O . ARG A 1 90 ? -6.215 -0.676 -20.102 1.00 87.75 90 ARG A O 1
ATOM 727 N N . ALA A 1 91 ? -4.278 -1.813 -20.280 1.00 86.19 91 ALA A N 1
ATOM 728 C CA . ALA A 1 91 ? -4.852 -2.993 -20.924 1.00 86.19 91 ALA A CA 1
ATOM 729 C C . ALA A 1 91 ? -5.891 -3.695 -20.031 1.00 86.19 91 ALA A C 1
ATOM 731 O O . ALA A 1 91 ? -6.886 -4.211 -20.529 1.00 86.19 91 ALA A O 1
ATOM 732 N N . ALA A 1 92 ? -5.688 -3.664 -18.712 1.00 83.94 92 ALA A N 1
ATOM 733 C CA . ALA A 1 92 ? -6.600 -4.242 -17.728 1.00 83.94 92 ALA A CA 1
ATOM 734 C C . ALA A 1 92 ? -7.764 -3.316 -17.314 1.00 83.94 92 ALA A C 1
ATOM 736 O O . ALA A 1 92 ? -8.573 -3.707 -16.476 1.00 83.94 92 ALA A O 1
ATOM 737 N N . GLY A 1 93 ? -7.845 -2.087 -17.841 1.00 85.88 93 GLY A N 1
ATOM 738 C CA . GLY A 1 93 ? -8.872 -1.115 -17.445 1.00 85.88 93 GLY A CA 1
ATOM 739 C C . GLY A 1 93 ? -8.745 -0.618 -15.997 1.00 85.88 93 GLY A C 1
ATOM 740 O O . GLY A 1 93 ? -9.729 -0.187 -15.407 1.00 85.88 93 GLY 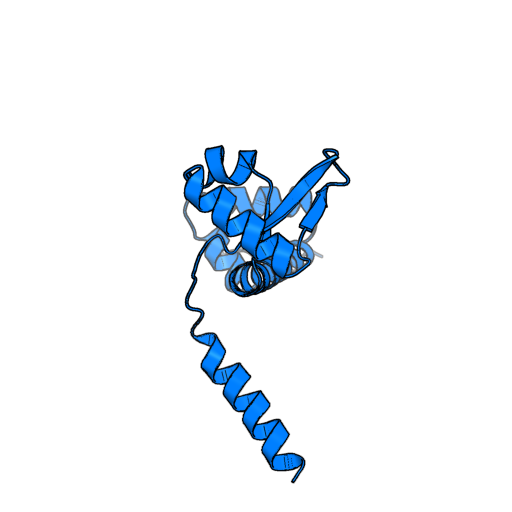A O 1
ATOM 741 N N . MET A 1 94 ? -7.545 -0.673 -15.412 1.00 88.88 94 MET A N 1
ATOM 742 C CA . MET A 1 94 ? -7.259 -0.307 -14.014 1.00 88.88 94 MET A CA 1
ATOM 743 C C . MET A 1 94 ? -6.601 1.075 -13.883 1.00 88.88 94 MET A C 1
ATOM 745 O O . MET A 1 94 ? -5.793 1.314 -12.983 1.00 88.88 94 MET A O 1
ATOM 749 N N . LEU A 1 95 ? -6.925 1.981 -14.805 1.00 89.06 95 LEU A N 1
ATOM 750 C CA . LEU A 1 95 ? -6.569 3.395 -14.736 1.00 89.06 95 LEU A CA 1
ATOM 751 C C . LEU A 1 95 ? -7.729 4.169 -14.125 1.00 89.06 95 LEU A C 1
ATOM 753 O O . LEU A 1 95 ? -8.874 4.021 -14.551 1.00 89.06 95 LEU A O 1
ATOM 757 N N . ARG A 1 96 ? -7.423 5.041 -13.172 1.00 88.62 96 ARG A N 1
ATOM 758 C CA . ARG A 1 96 ? -8.382 6.002 -12.637 1.00 88.62 96 ARG A CA 1
ATOM 759 C C . ARG A 1 96 ? -7.742 7.373 -12.523 1.00 88.62 96 ARG A C 1
ATOM 761 O O . ARG A 1 96 ? -6.522 7.513 -12.520 1.00 88.62 96 ARG A O 1
ATOM 768 N N . LYS A 1 97 ? -8.582 8.386 -12.370 1.00 87.19 97 LYS A N 1
ATOM 769 C CA . LYS A 1 97 ? -8.131 9.726 -12.018 1.00 87.19 97 LYS A CA 1
ATOM 770 C C . LYS A 1 97 ? -8.317 9.921 -10.520 1.00 87.19 97 LYS A C 1
ATOM 772 O O . LYS A 1 97 ? -9.398 9.655 -10.003 1.00 87.19 97 LYS A O 1
ATOM 777 N N . SER A 1 98 ? -7.264 10.353 -9.839 1.00 82.38 98 SER A N 1
ATOM 778 C CA . SER A 1 98 ? -7.313 10.691 -8.419 1.00 82.38 98 SER A CA 1
ATOM 779 C C . SER A 1 98 ? -8.281 11.851 -8.193 1.00 82.38 98 SER A C 1
ATOM 781 O O . SER A 1 98 ? -8.138 12.895 -8.834 1.00 82.38 98 SER A O 1
ATOM 783 N N . GLU A 1 99 ? -9.244 11.695 -7.286 1.00 77.62 99 GLU A N 1
ATOM 784 C CA . GLU A 1 99 ? -10.181 12.770 -6.930 1.00 77.62 99 GLU A CA 1
ATOM 785 C C . GLU A 1 99 ? -9.479 13.901 -6.163 1.00 77.62 99 GLU A C 1
ATOM 787 O O . GLU A 1 99 ? -9.807 15.071 -6.346 1.00 77.62 99 GLU A O 1
ATOM 792 N N . GLU A 1 100 ? -8.464 13.569 -5.359 1.00 74.44 100 GLU A N 1
ATOM 793 C CA . GLU A 1 100 ? -7.761 14.528 -4.498 1.00 74.44 100 GLU A CA 1
ATOM 794 C C . GLU A 1 100 ? -6.732 15.376 -5.257 1.00 74.44 100 GLU A C 1
ATOM 796 O O . GLU A 1 100 ? -6.496 16.539 -4.925 1.00 74.44 100 GLU A O 1
ATOM 801 N N . HIS A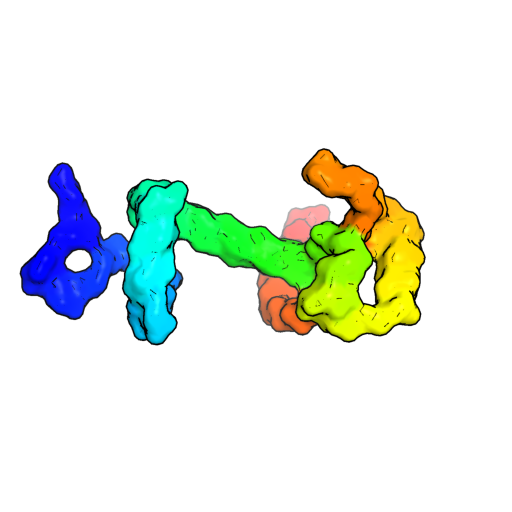 1 101 ? -6.086 14.798 -6.272 1.00 71.62 101 HIS A N 1
ATOM 802 C CA . HIS A 1 101 ? -4.950 15.430 -6.953 1.00 71.62 101 HIS A CA 1
ATOM 803 C C . HIS A 1 101 ? -5.141 15.603 -8.459 1.00 71.62 101 HIS A C 1
ATOM 805 O O . HIS A 1 101 ? -4.294 16.212 -9.113 1.00 71.62 101 HIS A O 1
ATOM 811 N N . GLY A 1 102 ? -6.215 15.055 -9.036 1.00 79.56 102 GLY A N 1
ATOM 812 C CA . GLY A 1 102 ? -6.490 15.121 -10.473 1.00 79.56 102 GLY A CA 1
ATOM 813 C C . GLY A 1 102 ? -5.447 14.423 -11.353 1.00 79.56 102 GLY A C 1
ATOM 814 O O . GLY A 1 102 ? -5.464 14.619 -12.568 1.00 79.56 102 GLY A O 1
ATOM 815 N N . LYS A 1 103 ? -4.538 13.640 -10.760 1.00 83.19 103 LYS A N 1
ATOM 816 C CA . LYS A 1 103 ? -3.477 12.898 -11.452 1.00 83.19 103 LYS A CA 1
ATOM 817 C C . LYS A 1 103 ? -3.952 11.501 -11.830 1.00 83.19 103 LYS A C 1
ATOM 819 O O . LYS A 1 103 ? -4.812 10.935 -11.156 1.00 83.19 103 LYS A O 1
ATOM 824 N N . ASP A 1 104 ? -3.360 10.950 -12.882 1.00 85.31 104 ASP A N 1
ATOM 825 C CA . ASP A 1 104 ? -3.589 9.560 -13.259 1.00 85.31 104 ASP A CA 1
ATOM 826 C C . ASP A 1 104 ? -2.977 8.635 -12.206 1.00 85.31 104 ASP A C 1
ATOM 828 O O . ASP A 1 104 ? -1.789 8.724 -11.883 1.00 85.31 104 ASP A O 1
ATOM 832 N N . GLU A 1 105 ? -3.805 7.737 -11.692 1.00 88.56 105 GLU A N 1
ATOM 833 C CA . GLU A 1 105 ? -3.412 6.642 -10.823 1.00 88.56 105 GLU A CA 1
ATOM 834 C C . GLU A 1 105 ? -3.697 5.328 -11.534 1.00 88.56 105 GLU A C 1
ATOM 836 O O . GLU A 1 105 ? -4.711 5.166 -12.220 1.00 88.56 105 GLU A O 1
ATOM 841 N N . TRP A 1 106 ? -2.817 4.359 -11.343 1.00 89.38 106 TRP A N 1
ATOM 842 C CA . TRP A 1 106 ? -3.046 3.012 -11.830 1.00 89.38 106 TRP A CA 1
ATOM 843 C C . TRP A 1 106 ? -2.707 1.997 -10.764 1.00 89.38 106 TRP A C 1
ATOM 845 O O . TRP A 1 106 ? -1.948 2.262 -9.830 1.00 89.38 106 TRP A O 1
ATOM 855 N N . ARG A 1 107 ? -3.325 0.829 -10.892 1.00 85.31 107 ARG A N 1
ATOM 856 C CA . ARG A 1 107 ? -3.123 -0.244 -9.936 1.00 85.31 107 ARG A CA 1
ATOM 857 C C . ARG A 1 107 ? -1.785 -0.929 -10.195 1.00 85.31 107 ARG A C 1
ATOM 859 O O . ARG A 1 107 ? -1.583 -1.500 -11.266 1.00 85.31 107 ARG A O 1
ATOM 866 N N . ALA A 1 108 ? -0.885 -0.871 -9.220 1.00 84.12 108 ALA A N 1
ATOM 867 C CA . ALA A 1 108 ? 0.427 -1.498 -9.277 1.00 84.12 108 ALA A CA 1
ATOM 868 C C . ALA A 1 108 ? 0.626 -2.432 -8.079 1.00 84.12 108 ALA A C 1
ATOM 870 O O . ALA A 1 108 ? 0.273 -2.108 -6.946 1.00 84.12 108 ALA A O 1
ATOM 871 N N . ILE A 1 109 ? 1.201 -3.607 -8.330 1.00 81.06 109 ILE A N 1
ATOM 872 C CA . ILE A 1 109 ? 1.618 -4.526 -7.270 1.00 81.06 109 ILE A CA 1
ATOM 873 C C . ILE A 1 109 ? 2.993 -4.052 -6.798 1.00 81.06 109 ILE A C 1
ATOM 875 O O . ILE A 1 109 ? 3.966 -4.129 -7.543 1.00 81.06 109 ILE A O 1
ATOM 879 N N . LEU A 1 110 ? 3.050 -3.503 -5.585 1.00 75.44 110 LEU A N 1
ATOM 880 C CA . LEU A 1 110 ? 4.251 -2.853 -5.039 1.00 75.44 110 LEU A CA 1
ATOM 881 C C . LEU A 1 110 ? 5.165 -3.820 -4.283 1.00 75.44 110 LEU A C 1
ATOM 883 O O . LEU A 1 110 ? 6.344 -3.541 -4.083 1.00 75.44 110 LEU A O 1
ATOM 887 N N . SER A 1 111 ? 4.624 -4.955 -3.851 1.00 68.06 111 SER A N 1
ATOM 888 C CA . SER A 1 111 ? 5.367 -5.990 -3.146 1.00 68.06 111 SER A CA 1
ATOM 889 C C . SER A 1 111 ? 4.751 -7.351 -3.436 1.00 68.06 111 SER A C 1
ATOM 891 O O . SER A 1 111 ? 3.569 -7.560 -3.159 1.00 68.06 111 SER A O 1
ATOM 893 N N . GLU A 1 112 ? 5.555 -8.294 -3.918 1.00 55.88 112 GLU A N 1
ATOM 894 C CA . GLU A 1 112 ? 5.175 -9.704 -3.976 1.00 55.88 112 GLU A CA 1
ATOM 895 C C . GLU A 1 112 ? 5.350 -10.316 -2.585 1.00 55.88 112 GLU A C 1
ATOM 897 O O . GLU A 1 112 ? 6.326 -11.001 -2.280 1.00 55.88 112 GLU A O 1
ATOM 902 N N . SER A 1 113 ? 4.405 -10.038 -1.686 1.00 53.88 113 SER A N 1
ATOM 903 C CA . SER A 1 113 ? 4.299 -10.866 -0.491 1.00 53.88 113 SER A CA 1
ATOM 904 C C . SER A 1 113 ? 3.645 -12.183 -0.908 1.00 53.88 113 SER A C 1
ATOM 906 O O . SER A 1 113 ? 2.449 -12.242 -1.187 1.00 53.88 113 SER A O 1
ATOM 908 N N . PHE A 1 114 ? 4.446 -13.248 -1.000 1.00 50.19 114 PHE A N 1
ATOM 909 C CA . PHE A 1 114 ? 3.942 -14.615 -1.119 1.00 50.19 114 PHE A CA 1
ATOM 910 C C . PHE A 1 114 ? 3.185 -14.956 0.170 1.00 50.19 114 PHE A C 1
ATOM 912 O O . PHE A 1 114 ? 3.722 -15.547 1.109 1.00 50.19 114 PHE A O 1
ATOM 919 N N . LEU A 1 115 ? 1.926 -14.536 0.259 1.00 51.19 115 LEU A N 1
ATOM 920 C CA . LEU A 1 115 ? 1.052 -14.942 1.342 1.00 51.19 115 LEU A CA 1
ATOM 921 C C . LEU A 1 115 ? 0.767 -16.437 1.159 1.00 51.19 115 LEU A C 1
ATOM 923 O O . LEU A 1 115 ? -0.044 -16.835 0.327 1.00 51.19 115 LEU A O 1
ATOM 927 N N . LYS A 1 116 ? 1.372 -17.268 2.019 1.00 47.22 116 LYS A N 1
ATOM 928 C CA . LYS A 1 116 ? 1.043 -18.694 2.252 1.00 47.22 116 LYS A CA 1
ATOM 929 C C . LYS A 1 116 ? -0.455 -18.981 2.517 1.00 47.22 116 LYS A C 1
ATOM 931 O O . LYS A 1 116 ? -0.826 -20.113 2.793 1.00 47.22 116 LYS A O 1
ATOM 936 N N . LYS A 1 117 ? -1.337 -17.976 2.466 1.00 47.75 117 LYS A N 1
ATOM 937 C CA . LYS A 1 117 ? -2.795 -18.108 2.597 1.00 47.75 117 LYS A CA 1
ATOM 938 C C . LYS A 1 117 ? -3.482 -18.664 1.344 1.00 47.75 117 LYS A C 1
ATOM 940 O O . LYS A 1 117 ? -4.648 -19.034 1.460 1.00 47.75 117 LYS A O 1
ATOM 945 N N . ASN A 1 118 ? -2.798 -18.752 0.198 1.00 48.53 118 ASN A N 1
ATOM 946 C CA . ASN A 1 118 ? -3.395 -19.312 -1.021 1.00 48.53 118 ASN A CA 1
ATOM 947 C C . ASN A 1 118 ? -3.787 -20.790 -0.889 1.00 48.53 118 ASN A C 1
ATOM 949 O O . ASN A 1 118 ? -4.758 -21.183 -1.520 1.00 48.53 118 ASN A O 1
ATOM 953 N N . GLU A 1 119 ? -3.145 -21.577 -0.018 1.00 47.16 119 GLU A N 1
ATOM 954 C CA . GLU A 1 119 ? -3.551 -22.977 0.192 1.00 47.16 119 GLU A CA 1
ATOM 955 C C . GLU A 1 119 ? -4.955 -23.074 0.810 1.00 47.16 119 GLU A C 1
ATOM 957 O O . GLU A 1 119 ? -5.805 -23.788 0.297 1.00 47.16 119 GLU A O 1
ATOM 962 N N . LYS A 1 120 ? -5.274 -22.277 1.840 1.00 51.03 120 LYS A N 1
ATOM 963 C CA . LYS A 1 120 ? -6.585 -22.367 2.515 1.00 51.03 120 LYS A CA 1
ATOM 964 C C . LYS A 1 120 ? -7.755 -21.791 1.719 1.00 51.03 120 LYS A C 1
ATOM 966 O O . LYS A 1 120 ? -8.899 -22.155 1.987 1.00 51.03 120 LYS A O 1
ATOM 971 N N . ILE A 1 121 ? -7.501 -20.835 0.825 1.00 52.22 121 ILE A N 1
ATOM 972 C CA . ILE A 1 121 ? -8.549 -20.269 -0.037 1.00 52.22 121 ILE A CA 1
ATOM 973 C C . ILE A 1 121 ? -8.794 -21.212 -1.219 1.00 52.22 121 ILE A C 1
ATOM 975 O O . ILE A 1 121 ? -9.953 -21.526 -1.474 1.00 52.22 121 ILE A O 1
ATOM 979 N N . GLN A 1 122 ? -7.737 -21.765 -1.831 1.00 51.56 122 GLN A N 1
ATOM 980 C CA . GLN A 1 122 ? -7.881 -22.813 -2.848 1.00 51.56 122 GLN A CA 1
ATOM 981 C C . GLN A 1 122 ? -8.561 -24.070 -2.299 1.00 51.56 122 GLN A C 1
ATOM 983 O O . GLN A 1 122 ? -9.460 -24.584 -2.951 1.00 51.56 122 GLN A O 1
ATOM 988 N N . GLU A 1 123 ? -8.221 -24.523 -1.087 1.00 53.16 123 GLU A N 1
ATOM 989 C CA . GLU A 1 123 ? -8.900 -25.661 -0.444 1.00 53.16 123 GLU A CA 1
ATOM 990 C C . GLU A 1 123 ? -10.401 -25.403 -0.248 1.00 53.16 123 GLU A C 1
ATOM 992 O O . GLU A 1 123 ? -11.220 -26.297 -0.452 1.00 53.16 123 GLU A O 1
ATOM 997 N N . LYS A 1 124 ? -10.790 -24.177 0.128 1.00 54.75 124 LYS A N 1
ATOM 998 C CA . LYS A 1 124 ? -12.205 -23.819 0.301 1.00 54.75 124 LYS A CA 1
ATOM 999 C C . LYS A 1 124 ? -12.955 -23.704 -1.019 1.00 54.75 124 LYS A C 1
ATOM 1001 O O . LYS A 1 124 ? -14.123 -24.077 -1.071 1.00 54.75 124 LYS A O 1
ATOM 1006 N N . GLU A 1 125 ? -12.315 -23.179 -2.057 1.00 52.53 125 GLU A N 1
ATOM 1007 C CA . GLU A 1 125 ? -12.905 -23.102 -3.395 1.00 52.53 125 GLU A CA 1
ATOM 1008 C C . GLU A 1 125 ? -13.049 -24.498 -4.018 1.00 52.53 125 GLU A C 1
ATOM 1010 O O . GLU A 1 125 ? -14.102 -24.794 -4.574 1.00 52.53 125 GLU A O 1
ATOM 1015 N N . GLN A 1 126 ? -12.070 -25.388 -3.820 1.00 54.41 126 GLN A N 1
ATOM 1016 C CA . GLN A 1 126 ? -12.136 -26.792 -4.247 1.00 54.41 126 GLN A CA 1
ATOM 1017 C C . GLN A 1 126 ? -13.237 -27.578 -3.519 1.00 54.41 126 GLN A C 1
ATOM 1019 O O . GLN A 1 126 ? -14.015 -28.287 -4.157 1.00 54.41 126 GLN A O 1
ATOM 1024 N N . GLN A 1 127 ? -13.369 -27.397 -2.201 1.00 55.16 127 GLN A N 1
ATOM 1025 C CA . GLN A 1 127 ? -14.450 -28.020 -1.428 1.00 55.16 127 GLN A CA 1
ATOM 1026 C C . GLN A 1 127 ? -15.835 -27.495 -1.820 1.00 55.16 127 GLN A C 1
ATOM 1028 O O . GLN A 1 127 ? -16.808 -28.240 -1.778 1.00 55.16 127 GLN A O 1
ATOM 1033 N N . ALA A 1 128 ? -15.953 -26.221 -2.199 1.00 53.00 128 ALA A N 1
ATOM 1034 C CA . ALA A 1 128 ? -17.221 -25.665 -2.663 1.00 53.00 128 ALA A CA 1
ATOM 1035 C C . ALA A 1 128 ? -17.622 -26.205 -4.047 1.00 53.00 128 ALA A C 1
ATOM 1037 O O . ALA A 1 128 ? -18.814 -26.383 -4.293 1.00 53.00 128 ALA A O 1
ATOM 1038 N N . SER A 1 129 ? -16.657 -26.492 -4.930 1.00 53.62 129 SER A N 1
ATOM 1039 C CA . SER A 1 129 ? -16.928 -27.101 -6.238 1.00 53.62 129 SER A CA 1
ATOM 1040 C C . SER A 1 129 ? -17.320 -28.580 -6.163 1.00 53.62 129 SER A C 1
ATOM 1042 O O . SER A 1 129 ? -18.203 -28.984 -6.905 1.00 53.62 129 SER A O 1
ATOM 1044 N N . GLU A 1 130 ? -16.754 -29.365 -5.238 1.00 51.94 130 GLU A N 1
ATOM 1045 C CA . GLU A 1 130 ? -17.119 -30.786 -5.048 1.00 51.94 130 GLU A CA 1
ATOM 1046 C C . GLU A 1 130 ? -18.528 -30.995 -4.468 1.00 51.94 130 GLU A C 1
ATOM 1048 O O . GLU A 1 130 ? -19.087 -32.079 -4.577 1.00 51.94 130 GLU A O 1
ATOM 1053 N N . VAL A 1 131 ? -19.116 -29.978 -3.833 1.00 54.88 131 VAL A N 1
ATOM 1054 C CA . VAL A 1 131 ? -20.474 -30.048 -3.253 1.00 54.88 131 VAL A CA 1
ATOM 1055 C C . VAL A 1 131 ? -21.561 -29.691 -4.282 1.00 54.88 131 VAL A C 1
ATOM 1057 O O . VAL A 1 131 ? -22.749 -29.871 -4.015 1.00 54.88 131 VAL A O 1
ATOM 1060 N N . LEU A 1 132 ? -21.170 -29.159 -5.444 1.00 48.66 132 LEU A N 1
ATOM 1061 C CA . LEU A 1 132 ? -22.070 -28.718 -6.516 1.00 48.66 132 LEU A CA 1
ATOM 1062 C C . LEU A 1 132 ? -22.124 -29.679 -7.723 1.00 48.66 132 LEU A C 1
ATOM 1064 O O . LEU A 1 132 ? -22.893 -29.405 -8.647 1.00 48.66 132 LEU A O 1
ATOM 1068 N N . GLU A 1 133 ? -21.366 -30.781 -7.703 1.00 42.56 133 GLU A N 1
ATOM 1069 C CA . GLU A 1 133 ? -21.536 -31.959 -8.582 1.00 42.56 133 GLU A CA 1
ATOM 1070 C C . GLU A 1 133 ? -22.359 -33.057 -7.892 1.00 42.56 133 GLU A C 1
ATOM 1072 O O . GLU A 1 133 ? -23.151 -33.720 -8.605 1.00 42.56 133 GLU A O 1
#

Secondary structure (DSSP, 8-state):
--TT--TTSSS--S--HHHHHHHHSTTHHHHHHHHHHHH-SHHHHHHHHHHHHHHHHHHHHH-EEE-HHHHHHTT---HHHHHHHHHHHHHTT-EEE-TTT--EEEEE-------TTHHHHHHHHHHHHHT--

Foldseek 3Di:
DDPFCPVPDPPHTPADPVLVVQCPDDCSVVVVVVLCVVQPDRVRSVVVVVVVVVVVVVCLVFADWDAPCCCCVPLVDDPVRVVVQVVVQVVVVQWDQDPVPRGITGGDNSDNPPPPCPVVVVVVVVVVVVVVD

pLDDT: mean 70.37, std 15.09, range [37.88, 91.31]